Protein AF-A0ABD2X8M3-F1 (afdb_monomer)

Mean predicted aligned error: 15.55 Å

Radius of gyration: 26.27 Å; Cα contacts (8 Å, |Δi|>4): 228; chains: 1; bounding box: 66×107×34 Å

Nearest PDB structures (foldseek):
  3mq4-assembly1_A-2  TM=6.219E-01  e=7.305E-03  Homo sapiens
  8jd1-assembly1_3  TM=6.094E-01  e=6.846E-03  Homo sapiens
  8jcy-assembly1_3  TM=7.614E-01  e=7.070E-02  Homo sapiens
  6gqx-assembly6_F  TM=2.665E-01  e=3.579E-03  Homo sapiens
  7f6h-assembly1_B  TM=3.528E-01  e=1.113E-01  Homo sapiens

pLDDT: mean 70.77, std 18.09, range [36.78, 94.25]

Secondary structure (DSSP, 8-state):
-HHHHHHHHHHHHHHHHHHHHHHHHHHHHHHTTGGGG--SEEEEEEEE----GGGGGGTT--TT--S--EEEEEEEEETTEEEEEEEEE-TT-HHHHHHHHHHHHHHH-GGG-STTTEEEEE---SHHHHHHHHHHHHHTT--EEE-TTS-TT-TTEEEPPP-------------

Foldseek 3Di:
DVVVVVVVVVVVVVVVVVVVVVVVVVVVVVVVVLLVPQAQEQEEEEEEAPLDPVLVVVPPDDPPPPDDQWPDKDWDDDPNGIYIYTYHHCNPPQVSLLVSLVVVCVVSPVSRQDPPSYQFYEDYADAVNLVSSCVPCLVSLHQYEYDPPYDPPGPRYHYDDPPPPPDDPPPDDDD

Solvent-accessible surface area (backbone atoms only — not comparable to full-atom values): 10231 Å² total; per-residue (Å²): 116,70,70,60,56,56,56,52,52,54,53,52,53,54,52,53,54,50,53,51,51,52,51,54,51,53,54,52,57,61,65,61,54,65,63,76,72,61,63,66,44,34,35,36,41,36,36,35,59,74,76,51,78,74,55,72,78,51,87,79,67,70,98,75,71,92,64,75,80,53,75,44,75,50,75,49,76,56,96,91,29,42,30,35,41,37,33,28,59,22,58,83,35,56,69,45,34,43,47,50,52,51,54,47,44,63,70,62,35,76,85,28,62,44,78,82,33,24,72,29,37,32,47,28,69,50,50,69,42,31,53,52,42,43,61,55,35,54,76,72,68,32,46,32,34,28,41,76,71,43,77,90,82,53,94,52,61,42,67,51,78,78,79,75,84,72,72,74,78,80,81,77,81,79,128

Organism: NCBI:txid54128

Sequence (175 aa):
MIQFLENNTRNIITMQHFSWLLLSLSLCFYTCQAEKNCHDVIGISVIKNFNDESCQLHKGVSPNSLSNFSLARYSFMINNKKSSIILYDSCGDNDRTLKAVFDTLEWVNINCLSIPHFLGFIGPDEPEEIETALKVTSALKLPHISSLSAPKSSTYSHFLPQEKKNLIPQVSYTN

Structure (mmCIF, N/CA/C/O backbone):
data_AF-A0ABD2X8M3-F1
#
_entry.id   AF-A0ABD2X8M3-F1
#
loop_
_atom_site.group_PDB
_atom_site.id
_atom_site.type_symbol
_atom_site.label_atom_id
_atom_site.label_alt_id
_atom_site.label_comp_id
_atom_site.label_asym_id
_atom_site.label_enti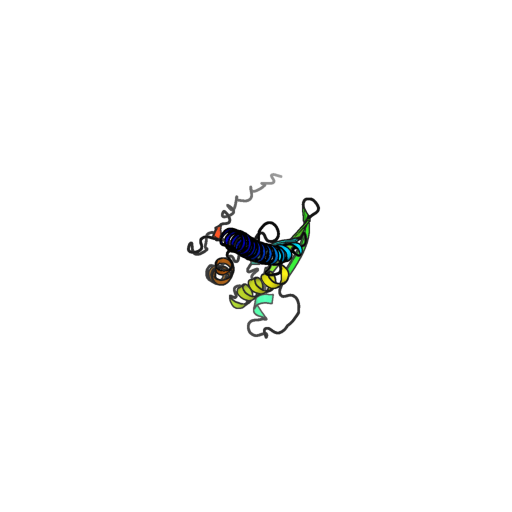ty_id
_atom_site.label_seq_id
_atom_site.pdbx_PDB_ins_code
_atom_site.Cartn_x
_atom_site.Cartn_y
_atom_site.Cartn_z
_atom_site.occupancy
_atom_site.B_iso_or_equiv
_atom_site.auth_seq_id
_atom_site.auth_comp_id
_atom_site.auth_asym_id
_atom_site.auth_atom_id
_atom_site.pdbx_PDB_model_num
ATOM 1 N N . MET A 1 1 ? 41.690 -58.110 -7.910 1.00 49.91 1 MET A N 1
ATOM 2 C CA . MET A 1 1 ? 40.235 -58.075 -8.192 1.00 49.91 1 MET A CA 1
ATOM 3 C C . MET A 1 1 ? 39.463 -57.201 -7.198 1.00 49.91 1 MET A C 1
ATOM 5 O O . MET A 1 1 ? 38.664 -56.393 -7.642 1.00 49.91 1 MET A O 1
ATOM 9 N N . ILE A 1 2 ? 39.745 -57.270 -5.888 1.00 50.34 2 ILE A N 1
ATOM 10 C CA . ILE A 1 2 ? 39.063 -56.458 -4.853 1.00 50.34 2 ILE A CA 1
ATOM 11 C C . ILE A 1 2 ? 39.353 -54.944 -4.988 1.00 50.34 2 ILE A C 1
ATOM 13 O O . ILE A 1 2 ? 38.425 -54.144 -4.943 1.00 50.34 2 ILE A O 1
ATOM 17 N N . GLN A 1 3 ? 40.593 -54.542 -5.301 1.00 48.44 3 GLN A N 1
ATOM 18 C CA . GLN A 1 3 ? 40.949 -53.119 -5.482 1.00 48.44 3 GLN A CA 1
ATOM 19 C C . GLN A 1 3 ? 40.270 -52.427 -6.685 1.00 48.44 3 GLN A C 1
ATOM 21 O O . GLN A 1 3 ? 40.112 -51.210 -6.686 1.00 48.44 3 GLN A O 1
ATOM 26 N N . PHE A 1 4 ? 39.831 -53.179 -7.704 1.00 41.50 4 PHE A N 1
ATOM 27 C CA . PHE A 1 4 ? 39.140 -52.611 -8.873 1.00 41.50 4 PHE A CA 1
ATOM 28 C C . PHE A 1 4 ? 37.672 -52.270 -8.562 1.00 41.50 4 PHE A C 1
ATOM 30 O O . PHE A 1 4 ? 37.143 -51.281 -9.063 1.00 41.50 4 PHE A O 1
ATOM 37 N N . LEU A 1 5 ? 37.029 -53.047 -7.682 1.00 44.94 5 LEU A N 1
ATOM 38 C CA . LEU A 1 5 ? 35.653 -52.807 -7.236 1.00 44.94 5 LEU A CA 1
ATOM 39 C C . LEU A 1 5 ? 35.565 -51.625 -6.256 1.00 44.94 5 LEU A C 1
ATOM 41 O O . LEU A 1 5 ? 34.618 -50.842 -6.328 1.00 44.94 5 LEU A O 1
ATOM 45 N N . GLU A 1 6 ? 36.576 -51.443 -5.401 1.00 48.59 6 GLU A N 1
ATOM 46 C CA . GLU A 1 6 ? 36.656 -50.317 -4.456 1.00 48.59 6 GLU A CA 1
ATOM 47 C C . GLU A 1 6 ? 36.866 -48.965 -5.158 1.00 48.59 6 GLU A C 1
ATOM 49 O O . GLU A 1 6 ? 36.280 -47.953 -4.773 1.00 48.59 6 GLU A O 1
ATOM 54 N N . ASN A 1 7 ? 37.665 -48.941 -6.230 1.00 45.44 7 ASN A N 1
ATOM 55 C CA . ASN A 1 7 ? 37.910 -47.715 -6.990 1.00 45.44 7 ASN A CA 1
ATOM 56 C C . ASN A 1 7 ? 36.682 -47.297 -7.825 1.00 45.44 7 ASN A C 1
ATOM 58 O O . ASN A 1 7 ? 36.392 -46.112 -7.976 1.00 45.44 7 ASN A O 1
ATOM 62 N N . ASN A 1 8 ? 35.920 -48.272 -8.333 1.00 48.88 8 ASN A N 1
ATOM 63 C CA . ASN A 1 8 ? 34.730 -48.007 -9.142 1.00 48.88 8 ASN A CA 1
ATOM 64 C C . ASN A 1 8 ? 33.549 -47.507 -8.287 1.00 48.88 8 ASN A C 1
ATOM 66 O O . ASN A 1 8 ? 32.832 -46.590 -8.674 1.00 48.88 8 ASN A O 1
ATOM 70 N N . THR A 1 9 ? 33.391 -48.042 -7.073 1.00 52.22 9 THR A N 1
ATOM 71 C CA . THR A 1 9 ? 32.349 -47.610 -6.122 1.00 52.22 9 THR A CA 1
ATOM 72 C C . THR A 1 9 ? 32.595 -46.205 -5.569 1.00 52.22 9 THR A C 1
ATOM 74 O O . THR A 1 9 ? 31.645 -45.431 -5.465 1.00 52.22 9 THR A O 1
ATOM 77 N N . ARG A 1 10 ? 33.852 -45.812 -5.306 1.00 52.34 10 ARG A N 1
ATOM 78 C CA . ARG A 1 10 ? 34.177 -44.421 -4.928 1.00 52.34 10 ARG A CA 1
ATOM 79 C C . ARG A 1 10 ? 33.846 -43.416 -6.034 1.00 52.34 10 ARG A C 1
ATOM 81 O O . ARG A 1 10 ? 33.301 -42.362 -5.723 1.00 52.34 10 ARG A O 1
ATOM 88 N N . ASN A 1 11 ? 34.105 -43.752 -7.299 1.00 51.69 11 ASN A N 1
ATOM 89 C CA . ASN A 1 11 ? 33.781 -42.883 -8.438 1.00 51.69 11 ASN A CA 1
ATOM 90 C C . ASN A 1 11 ? 32.268 -42.741 -8.680 1.00 51.69 11 ASN A C 1
ATOM 92 O O . ASN A 1 11 ? 31.800 -41.669 -9.049 1.00 51.69 11 ASN A O 1
ATOM 96 N N . ILE A 1 12 ? 31.482 -43.791 -8.430 1.00 55.00 12 ILE A N 1
ATOM 97 C CA . ILE A 1 12 ? 30.017 -43.729 -8.562 1.00 55.00 12 ILE A CA 1
ATOM 98 C C . ILE A 1 12 ? 29.411 -42.839 -7.464 1.00 55.00 12 ILE A C 1
ATOM 100 O O . ILE A 1 12 ? 28.539 -42.016 -7.745 1.00 55.00 12 ILE A O 1
ATOM 104 N N . ILE A 1 13 ? 29.917 -42.936 -6.229 1.00 56.22 13 ILE A N 1
ATOM 105 C CA . ILE A 1 13 ? 29.459 -42.106 -5.104 1.00 56.22 13 ILE A CA 1
ATOM 106 C C . ILE A 1 13 ? 29.817 -40.629 -5.334 1.00 56.22 13 ILE A C 1
ATOM 108 O O . ILE A 1 13 ? 28.973 -39.754 -5.134 1.00 56.22 13 ILE A O 1
ATOM 112 N N . THR A 1 14 ? 31.028 -40.320 -5.813 1.00 53.56 14 THR A N 1
ATOM 113 C CA . THR A 1 14 ? 31.422 -38.931 -6.107 1.00 53.56 14 THR A CA 1
ATOM 114 C C . THR A 1 14 ? 30.631 -38.332 -7.270 1.00 53.56 14 THR A C 1
ATOM 116 O O . THR A 1 14 ? 30.233 -37.171 -7.178 1.00 53.56 14 THR A O 1
ATOM 119 N N . MET A 1 15 ? 30.316 -39.108 -8.316 1.00 54.78 15 MET A N 1
ATOM 120 C CA . MET A 1 15 ? 29.466 -38.648 -9.423 1.00 54.78 15 MET A CA 1
ATOM 121 C C . MET A 1 15 ? 28.010 -38.403 -8.999 1.00 54.78 15 MET A C 1
ATOM 123 O O . MET A 1 15 ? 27.401 -37.424 -9.436 1.00 54.78 15 MET A O 1
ATOM 127 N N . GLN A 1 16 ? 27.455 -39.228 -8.106 1.00 57.16 16 GLN A N 1
ATOM 128 C CA . GLN A 1 16 ? 26.092 -39.049 -7.595 1.00 57.16 16 GLN A CA 1
ATOM 129 C C . GLN A 1 16 ? 25.969 -37.818 -6.681 1.00 57.16 16 GLN A C 1
ATOM 131 O O . GLN A 1 16 ? 25.000 -37.062 -6.791 1.00 57.16 16 GLN A O 1
ATOM 136 N N . HIS A 1 17 ? 26.980 -37.549 -5.848 1.00 57.28 17 HIS A N 1
ATOM 137 C CA . HIS A 1 17 ? 27.047 -36.316 -5.056 1.00 57.28 17 HIS A CA 1
ATOM 138 C C . HIS A 1 17 ? 27.214 -35.062 -5.929 1.00 57.28 17 HIS A C 1
ATOM 140 O O . HIS A 1 17 ? 26.581 -34.043 -5.652 1.00 57.28 17 HIS A O 1
ATOM 146 N N . PHE A 1 18 ? 27.999 -35.137 -7.011 1.00 61.12 18 PHE A N 1
ATOM 147 C CA . PHE A 1 18 ? 28.155 -34.035 -7.969 1.00 61.12 18 PHE A CA 1
ATOM 148 C C . PHE A 1 18 ? 26.847 -33.719 -8.706 1.00 61.12 18 PHE A C 1
ATOM 150 O O . PHE A 1 18 ? 26.505 -32.551 -8.886 1.00 61.12 18 PHE A O 1
ATOM 157 N N . SER A 1 19 ? 26.080 -34.748 -9.082 1.00 67.25 19 SER A N 1
ATOM 158 C CA . SER A 1 19 ? 24.781 -34.584 -9.744 1.00 67.25 19 SER A CA 1
ATOM 159 C C . SER A 1 19 ? 23.747 -33.905 -8.842 1.00 67.25 19 SER A C 1
ATOM 161 O O . SER A 1 19 ? 22.986 -33.064 -9.318 1.00 67.25 19 SER A O 1
ATOM 163 N N . TRP A 1 20 ? 23.725 -34.227 -7.543 1.00 66.38 20 TRP A N 1
ATOM 164 C CA . TRP A 1 20 ? 22.831 -33.563 -6.586 1.00 66.38 20 TRP A CA 1
ATOM 165 C C . TRP A 1 20 ? 23.241 -32.104 -6.362 1.00 66.38 20 TRP A C 1
ATOM 167 O O . TRP A 1 20 ? 22.394 -31.211 -6.373 1.00 66.38 20 TRP A O 1
ATOM 177 N N . LEU A 1 21 ? 24.544 -31.839 -6.223 1.00 67.75 21 LEU A N 1
ATOM 178 C CA . LEU A 1 21 ? 25.078 -30.481 -6.095 1.00 67.75 21 LEU A CA 1
ATOM 179 C C . LEU A 1 21 ? 24.710 -29.613 -7.303 1.00 67.75 21 LEU A C 1
ATOM 181 O O . LEU A 1 21 ? 24.218 -28.501 -7.119 1.00 67.75 21 LEU A O 1
ATOM 185 N N . LEU A 1 22 ? 24.849 -30.138 -8.522 1.00 67.31 22 LEU A N 1
ATOM 186 C CA . LEU A 1 22 ? 24.468 -29.442 -9.755 1.00 67.31 22 LEU A CA 1
ATOM 187 C C . LEU A 1 22 ? 22.956 -29.181 -9.845 1.00 67.31 22 LEU A C 1
ATOM 189 O O . LEU A 1 22 ? 22.554 -28.080 -10.221 1.00 67.31 22 LEU A O 1
ATOM 193 N N . LEU A 1 23 ? 22.120 -30.142 -9.435 1.00 68.50 23 LEU A N 1
ATOM 194 C CA . LEU A 1 23 ? 20.668 -29.952 -9.335 1.00 68.50 23 LEU A CA 1
ATOM 195 C C . LEU A 1 23 ? 20.320 -28.839 -8.340 1.00 68.50 23 LEU A C 1
ATOM 197 O O . LEU A 1 23 ? 19.578 -27.923 -8.692 1.00 68.50 23 LEU A O 1
ATOM 201 N N . SER A 1 24 ? 20.914 -28.851 -7.144 1.00 63.91 24 SER A N 1
ATOM 202 C CA . SER A 1 24 ? 20.678 -27.814 -6.131 1.00 63.91 24 SER A CA 1
ATOM 203 C C . SER A 1 24 ? 21.145 -26.424 -6.582 1.00 63.91 24 SER A C 1
ATOM 205 O O . SER A 1 24 ? 20.429 -25.445 -6.383 1.00 63.91 24 SER A O 1
ATOM 207 N N . LEU A 1 25 ? 22.289 -26.337 -7.275 1.00 63.94 25 LEU A N 1
ATOM 208 C CA . LEU A 1 25 ? 22.776 -25.086 -7.855 1.00 63.94 25 LEU A CA 1
ATOM 209 C C . LEU A 1 25 ? 21.806 -24.565 -8.918 1.00 63.94 25 LEU A C 1
ATOM 211 O O . LEU A 1 25 ? 21.472 -23.385 -8.905 1.00 63.94 25 LEU A O 1
ATOM 215 N N . SER A 1 26 ? 21.330 -25.439 -9.813 1.00 61.78 26 SER A N 1
ATOM 216 C CA . SER A 1 26 ? 20.401 -25.047 -10.877 1.00 61.78 26 SER A CA 1
ATOM 217 C C . SER A 1 26 ? 19.092 -24.490 -10.313 1.00 61.78 26 SER A C 1
ATOM 219 O O . SER A 1 26 ? 18.655 -23.428 -10.747 1.00 61.78 26 SER A O 1
ATOM 221 N N . LEU A 1 27 ? 18.531 -25.123 -9.276 1.00 60.28 27 LEU A N 1
ATOM 222 C CA . LEU A 1 27 ? 17.335 -24.648 -8.576 1.00 60.28 27 LEU A CA 1
ATOM 223 C C . LEU A 1 27 ? 17.551 -23.266 -7.937 1.00 60.28 27 LEU A C 1
ATOM 225 O O . LEU A 1 27 ? 16.692 -22.399 -8.087 1.00 60.28 27 LEU A O 1
ATOM 229 N N . CYS A 1 28 ? 18.714 -23.015 -7.325 1.00 59.19 28 CYS A N 1
ATOM 230 C CA . CYS A 1 28 ? 19.051 -21.698 -6.771 1.00 59.19 28 CYS A CA 1
ATOM 231 C C . CYS A 1 28 ? 19.152 -20.593 -7.841 1.00 59.19 28 CYS A C 1
ATOM 233 O O . CYS A 1 28 ? 18.763 -19.451 -7.588 1.00 59.19 28 CYS A O 1
ATOM 235 N N . PHE A 1 29 ? 19.642 -20.902 -9.049 1.00 56.50 29 PHE A N 1
ATOM 236 C CA . PHE A 1 29 ? 19.725 -19.909 -10.129 1.00 56.50 29 PHE A CA 1
ATOM 237 C C . PHE A 1 29 ? 18.350 -19.488 -10.661 1.00 56.50 29 PHE A C 1
ATOM 239 O O . PHE A 1 29 ? 18.176 -18.320 -11.011 1.00 56.50 29 PHE A O 1
ATOM 246 N N . TYR A 1 30 ? 17.366 -20.393 -10.678 1.00 57.62 30 TYR A N 1
ATOM 247 C CA . TYR A 1 30 ? 16.002 -20.056 -11.096 1.00 57.62 30 TYR A CA 1
ATOM 248 C C . TYR A 1 30 ? 15.247 -19.248 -10.033 1.00 57.62 30 TYR A C 1
ATOM 250 O O . TYR A 1 30 ? 14.518 -18.321 -10.384 1.00 57.62 30 TYR A O 1
ATOM 258 N N . THR A 1 31 ? 15.464 -19.513 -8.739 1.00 54.22 31 THR A N 1
ATOM 259 C CA . THR A 1 31 ? 14.800 -18.751 -7.665 1.00 54.22 31 THR A CA 1
ATOM 260 C C . THR A 1 31 ? 15.357 -17.336 -7.494 1.00 54.22 31 THR A C 1
ATOM 262 O O . THR A 1 31 ? 14.609 -16.434 -7.133 1.00 54.22 31 THR A O 1
ATOM 265 N N . CYS A 1 32 ? 16.636 -17.095 -7.804 1.00 54.22 32 CYS A N 1
ATOM 266 C CA . CYS A 1 32 ? 17.243 -15.756 -7.727 1.00 54.22 32 CYS A CA 1
ATOM 267 C C . CYS A 1 32 ? 16.990 -14.868 -8.960 1.00 54.22 32 CYS A C 1
ATOM 269 O O . CYS A 1 32 ? 17.382 -13.701 -8.965 1.00 54.22 32 CYS A O 1
ATOM 271 N N . GLN A 1 33 ? 16.380 -15.387 -10.031 1.00 50.12 33 GLN A N 1
ATOM 272 C CA . GLN A 1 33 ? 16.121 -14.591 -11.236 1.00 50.12 33 GLN A CA 1
ATOM 273 C C . GLN A 1 33 ? 14.815 -13.782 -11.149 1.00 50.12 33 GLN A C 1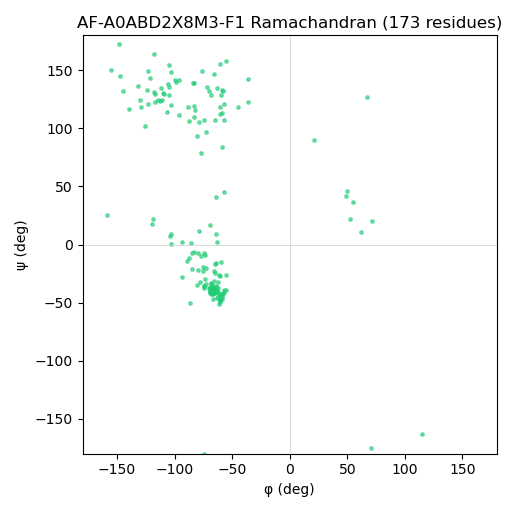
ATOM 275 O O . GLN A 1 33 ? 14.701 -12.761 -11.822 1.00 50.12 33 GLN A O 1
ATOM 280 N N . ALA A 1 34 ? 13.879 -14.171 -10.274 1.00 51.25 34 ALA A N 1
ATOM 281 C CA . ALA A 1 34 ? 12.615 -13.458 -10.068 1.00 51.25 34 ALA A CA 1
ATOM 282 C C . ALA A 1 34 ? 12.800 -12.045 -9.476 1.00 51.25 34 ALA A C 1
ATOM 284 O O . ALA A 1 34 ? 12.054 -11.132 -9.819 1.00 51.25 34 ALA A O 1
ATOM 285 N N . GLU A 1 35 ? 13.836 -11.838 -8.658 1.00 52.31 35 GLU A N 1
ATOM 286 C CA . GLU A 1 35 ? 14.126 -10.552 -8.005 1.00 52.31 35 GLU A CA 1
ATOM 287 C C . GLU A 1 35 ? 14.680 -9.493 -8.981 1.00 52.31 35 GLU A C 1
ATOM 289 O O . GLU A 1 35 ? 14.569 -8.292 -8.749 1.00 52.31 35 GLU A O 1
ATOM 294 N N . LYS A 1 36 ? 15.227 -9.909 -10.133 1.00 55.09 36 LYS A N 1
ATOM 295 C CA . LYS A 1 36 ? 15.913 -9.003 -11.074 1.00 55.09 36 LYS A CA 1
ATOM 296 C C . LYS A 1 36 ? 14.986 -8.100 -11.897 1.00 55.09 36 LYS A C 1
ATOM 298 O O . LYS A 1 36 ? 15.488 -7.214 -12.582 1.00 55.09 36 LYS A O 1
ATOM 303 N N . ASN A 1 37 ? 13.667 -8.297 -11.826 1.00 61.91 37 ASN A N 1
ATOM 304 C CA . ASN A 1 37 ? 12.690 -7.531 -12.610 1.00 61.91 37 ASN A CA 1
ATOM 305 C C . ASN A 1 37 ? 11.950 -6.450 -11.803 1.00 61.91 37 ASN A C 1
ATOM 307 O O . ASN A 1 37 ? 11.124 -5.730 -12.366 1.00 61.91 37 ASN A O 1
ATOM 311 N N . CYS A 1 38 ? 12.251 -6.300 -10.510 1.00 70.31 38 CYS A N 1
ATOM 312 C CA . CYS A 1 38 ? 11.737 -5.201 -9.698 1.00 70.31 38 CYS A CA 1
ATOM 313 C C . CYS A 1 38 ? 12.519 -3.921 -10.017 1.00 70.31 38 CYS A C 1
ATOM 315 O O . CYS A 1 38 ? 13.457 -3.547 -9.317 1.00 70.31 38 CYS A O 1
ATOM 317 N N . HIS A 1 39 ? 12.178 -3.279 -11.138 1.00 62.81 39 HIS A N 1
ATOM 318 C CA . HIS A 1 39 ? 12.774 -2.003 -11.544 1.00 62.81 39 HIS A CA 1
ATOM 319 C C . HIS A 1 39 ? 12.625 -0.923 -10.455 1.00 62.81 39 HIS A C 1
ATOM 321 O O . HIS A 1 39 ? 11.745 -1.018 -9.603 1.00 62.81 39 HIS A O 1
ATOM 327 N N . ASP A 1 40 ? 13.496 0.095 -10.520 1.00 63.19 40 ASP A N 1
ATOM 328 C CA . ASP A 1 40 ? 13.780 1.193 -9.571 1.00 63.19 40 ASP A CA 1
ATOM 329 C C . ASP A 1 40 ? 12.596 2.097 -9.170 1.00 63.19 40 ASP A C 1
ATOM 331 O O . ASP A 1 40 ? 12.725 3.321 -9.174 1.00 63.19 40 ASP A O 1
ATOM 335 N N . VAL A 1 41 ? 11.433 1.534 -8.857 1.00 66.94 41 VAL A N 1
ATOM 336 C CA . VAL A 1 41 ? 10.271 2.258 -8.353 1.00 66.94 41 VAL A CA 1
ATOM 337 C C . VAL A 1 41 ? 10.122 1.956 -6.871 1.00 66.94 41 VAL A C 1
ATOM 339 O O . VAL A 1 41 ? 9.847 0.822 -6.501 1.00 66.94 41 VAL A O 1
ATOM 342 N N . ILE A 1 42 ? 10.303 2.973 -6.032 1.00 85.88 42 ILE A N 1
ATOM 343 C CA . ILE A 1 42 ? 9.961 2.932 -4.609 1.00 85.88 42 ILE A CA 1
ATOM 344 C C . ILE A 1 42 ? 8.495 3.356 -4.477 1.00 85.88 42 ILE A C 1
ATOM 346 O O . ILE A 1 42 ? 8.161 4.527 -4.675 1.00 85.88 42 ILE A O 1
ATOM 350 N N . GLY A 1 43 ? 7.613 2.403 -4.198 1.00 90.00 43 GLY A N 1
ATOM 351 C CA . GLY A 1 43 ? 6.171 2.609 -4.117 1.00 90.00 43 GLY A CA 1
ATOM 352 C C . GLY A 1 43 ? 5.658 2.834 -2.694 1.00 90.00 43 GLY A C 1
ATOM 353 O O . GLY A 1 43 ? 6.090 2.160 -1.759 1.00 90.00 43 GLY A O 1
ATOM 354 N N . ILE A 1 44 ? 4.691 3.739 -2.544 1.00 92.75 44 ILE A N 1
ATOM 355 C CA . ILE A 1 44 ? 3.863 3.899 -1.339 1.00 92.75 44 ILE A CA 1
ATOM 356 C C . ILE A 1 44 ? 2.399 3.975 -1.769 1.00 92.75 44 ILE A C 1
ATOM 358 O O . ILE A 1 44 ? 2.076 4.686 -2.723 1.00 92.75 44 ILE A O 1
ATOM 362 N N . SER A 1 45 ? 1.515 3.279 -1.058 1.00 94.25 45 SER A N 1
ATOM 363 C CA . SER A 1 45 ? 0.067 3.377 -1.259 1.00 94.25 45 SER A CA 1
ATOM 364 C C . SER A 1 45 ? -0.588 4.098 -0.094 1.00 94.25 45 SER A C 1
ATOM 366 O O . SER A 1 45 ? -0.378 3.726 1.054 1.00 94.25 45 SER A O 1
ATOM 368 N N . VAL A 1 46 ? -1.415 5.096 -0.384 1.00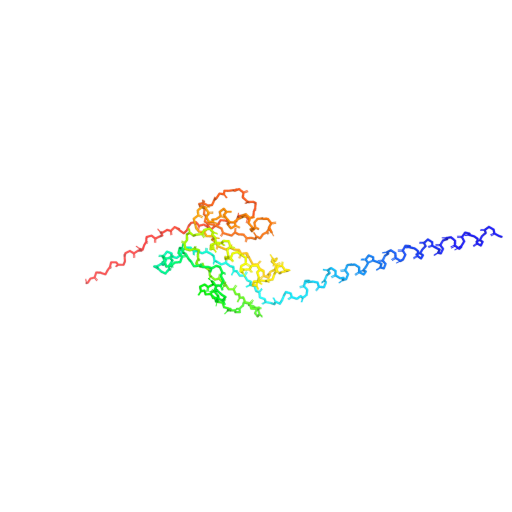 94.12 46 VAL A N 1
ATOM 369 C CA . VAL A 1 46 ? -2.180 5.849 0.611 1.00 94.12 46 VAL A CA 1
ATOM 370 C C . VAL A 1 46 ? -3.663 5.622 0.353 1.00 94.12 46 VAL A C 1
ATOM 372 O O . VAL A 1 46 ? -4.152 5.883 -0.746 1.00 94.12 46 VAL A O 1
ATOM 375 N N . ILE A 1 47 ? -4.371 5.129 1.361 1.00 93.19 47 ILE A N 1
ATOM 376 C CA . ILE A 1 47 ? -5.814 4.896 1.334 1.00 93.19 47 ILE A CA 1
ATOM 377 C C . ILE A 1 47 ? -6.424 5.851 2.348 1.00 93.19 47 ILE A C 1
ATOM 379 O O . ILE A 1 47 ? -6.017 5.858 3.509 1.00 93.19 47 ILE A O 1
ATOM 383 N N . LYS A 1 48 ? -7.370 6.683 1.920 1.00 89.94 48 LYS A N 1
ATOM 384 C CA . LYS A 1 48 ? -8.012 7.649 2.808 1.00 89.94 48 LYS A CA 1
ATOM 385 C C . LYS A 1 48 ? -9.457 7.876 2.402 1.00 89.94 48 LYS A C 1
ATOM 387 O O . LYS A 1 48 ? -9.754 7.903 1.217 1.00 89.94 48 LYS A O 1
ATOM 392 N N . ASN A 1 49 ? -10.323 8.098 3.383 1.00 87.56 49 ASN A N 1
ATOM 393 C CA . ASN A 1 49 ? -11.665 8.604 3.145 1.00 87.56 49 ASN A CA 1
ATOM 394 C C . ASN A 1 49 ? -11.604 10.134 3.018 1.00 87.56 49 ASN A C 1
ATOM 396 O O . ASN A 1 49 ? -11.339 10.827 4.005 1.00 87.56 49 ASN A O 1
ATOM 400 N N . PHE A 1 50 ? -11.816 10.671 1.815 1.00 82.31 50 PHE A N 1
ATOM 401 C CA . PHE A 1 50 ? -11.857 12.126 1.605 1.00 82.31 50 PHE A CA 1
ATOM 402 C C . PHE A 1 50 ? -13.233 12.738 1.880 1.00 82.31 50 PHE A C 1
ATOM 404 O O . PHE A 1 50 ? -13.345 13.963 1.925 1.00 82.31 50 PHE A O 1
ATOM 411 N N . ASN A 1 51 ? -14.250 11.902 2.123 1.00 71.44 51 ASN A N 1
ATOM 412 C CA . ASN A 1 51 ? -15.635 12.300 2.358 1.00 71.44 51 ASN A CA 1
ATOM 413 C C . ASN A 1 51 ? -16.147 13.297 1.299 1.00 71.44 51 ASN A C 1
ATOM 415 O O . ASN A 1 51 ? -16.798 14.291 1.624 1.00 71.44 51 ASN A O 1
ATOM 419 N N . ASP A 1 52 ? -15.796 13.044 0.037 1.00 66.75 52 ASP A N 1
ATOM 420 C CA . ASP A 1 52 ? -16.197 13.862 -1.105 1.00 66.75 52 ASP A CA 1
ATOM 421 C C . ASP A 1 52 ? -17.665 13.587 -1.485 1.00 66.75 52 ASP A C 1
ATOM 423 O O . ASP A 1 52 ? -18.181 12.478 -1.326 1.00 66.75 52 ASP A O 1
ATOM 427 N N . GLU A 1 53 ? -18.364 14.587 -2.023 1.00 60.47 53 GLU A N 1
ATOM 428 C CA . GLU A 1 53 ? -19.754 14.4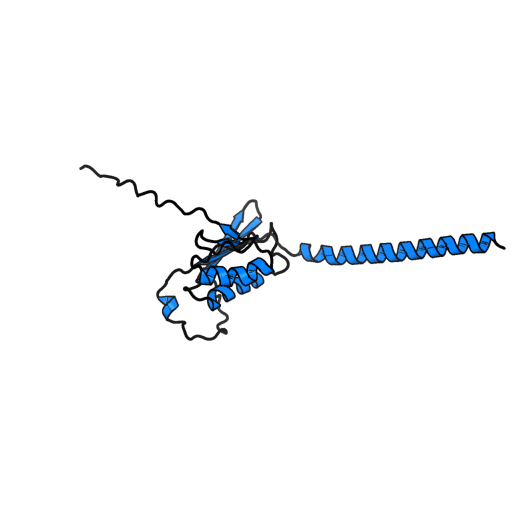57 -2.485 1.00 60.47 53 GLU A CA 1
ATOM 429 C C . GLU A 1 53 ? -19.878 13.411 -3.608 1.00 60.47 53 GLU A C 1
ATOM 431 O O . GLU A 1 53 ? -20.903 12.734 -3.739 1.00 60.47 53 GLU A O 1
ATOM 436 N N . SER A 1 54 ? -18.795 13.202 -4.365 1.00 65.19 54 SER A N 1
ATOM 437 C CA . SER A 1 54 ? -18.683 12.166 -5.397 1.00 65.19 54 SER A CA 1
ATOM 438 C C . SER A 1 54 ? -18.824 10.736 -4.849 1.00 65.19 54 SER A C 1
ATOM 440 O O . SER A 1 54 ? -19.311 9.847 -5.556 1.00 65.19 54 SER A O 1
ATOM 442 N N . CYS A 1 55 ? -18.503 10.506 -3.570 1.00 68.38 55 CYS A N 1
ATOM 443 C CA . CYS A 1 55 ? -18.671 9.213 -2.906 1.00 68.38 55 CYS A CA 1
ATOM 444 C C . CYS A 1 55 ? -20.147 8.790 -2.795 1.00 68.38 55 CYS A C 1
ATOM 446 O O . CYS A 1 55 ? -20.452 7.596 -2.744 1.00 68.38 55 CYS A O 1
ATOM 448 N N . GLN A 1 56 ? -21.089 9.742 -2.804 1.00 60.22 56 GLN A N 1
ATOM 449 C CA . GLN A 1 56 ? -22.522 9.461 -2.653 1.00 60.22 56 GLN A CA 1
ATOM 450 C C . GLN A 1 56 ? -23.156 8.872 -3.925 1.00 60.22 56 GLN A C 1
ATOM 452 O O . GLN A 1 56 ? -24.163 8.167 -3.843 1.00 60.22 56 GLN A O 1
ATOM 457 N N . LEU A 1 57 ? -22.548 9.095 -5.095 1.00 52.84 57 LEU A N 1
ATOM 458 C CA . LEU A 1 57 ? -23.074 8.669 -6.400 1.00 52.84 57 LEU A CA 1
ATOM 459 C C . LEU A 1 57 ? -22.820 7.189 -6.729 1.00 52.84 57 LEU A C 1
ATOM 461 O O . LEU A 1 57 ? -23.345 6.676 -7.716 1.00 52.84 57 LEU A O 1
ATOM 465 N N . HIS A 1 58 ? -22.044 6.477 -5.908 1.00 52.53 58 HIS A N 1
ATOM 466 C CA . HIS A 1 58 ? -21.542 5.146 -6.251 1.00 52.53 58 HIS A CA 1
ATOM 467 C C . HIS A 1 58 ? -21.966 4.014 -5.312 1.00 52.53 58 HIS A C 1
ATOM 469 O O . HIS A 1 58 ? -21.419 2.918 -5.419 1.00 52.53 58 HIS A O 1
ATOM 475 N N . LYS A 1 59 ? -23.007 4.197 -4.489 1.00 48.34 59 LYS A N 1
ATOM 476 C CA . LYS A 1 59 ? -23.630 3.095 -3.721 1.00 48.34 59 LYS A CA 1
ATOM 477 C C . LYS A 1 59 ? -24.293 2.002 -4.589 1.00 48.34 59 LYS A C 1
ATOM 479 O O . LYS A 1 59 ? -24.977 1.134 -4.060 1.00 48.34 59 LYS A O 1
ATOM 484 N N . GLY A 1 60 ? -24.111 2.022 -5.913 1.00 44.72 60 GLY A N 1
ATOM 485 C CA . GLY A 1 60 ? -24.738 1.065 -6.827 1.00 44.72 60 GLY A CA 1
ATOM 486 C C . GLY A 1 60 ? -24.075 0.895 -8.195 1.00 44.72 60 GLY A C 1
ATOM 487 O O . GLY A 1 60 ? -24.774 0.518 -9.131 1.00 44.72 60 GLY A O 1
ATOM 488 N N . VAL A 1 61 ? -22.772 1.168 -8.362 1.00 45.53 61 VAL A N 1
ATOM 489 C CA . VAL A 1 61 ? -22.117 1.008 -9.678 1.00 45.53 61 VAL A CA 1
ATOM 490 C C . VAL A 1 61 ? -21.092 -0.125 -9.679 1.00 45.53 61 VAL A C 1
ATOM 492 O O . VAL A 1 61 ? -20.153 -0.156 -8.892 1.00 45.53 61 VAL A O 1
ATOM 495 N N . SER A 1 62 ? -21.345 -1.039 -10.618 1.00 44.19 62 SER A N 1
ATOM 496 C CA . SER A 1 62 ? -20.647 -2.271 -10.989 1.00 44.19 62 SER A CA 1
ATOM 497 C C . SER A 1 62 ? -19.109 -2.237 -10.891 1.00 44.19 62 SER A C 1
ATOM 499 O O . SER A 1 62 ? -18.496 -1.261 -11.329 1.00 44.19 62 SER A O 1
ATOM 501 N N . PRO A 1 63 ? -18.459 -3.340 -10.453 1.00 49.03 63 PRO A N 1
ATOM 502 C CA . PRO A 1 63 ? -16.998 -3.469 -10.362 1.00 49.03 63 PRO A CA 1
ATOM 503 C C . PRO A 1 63 ? -16.241 -3.374 -11.706 1.00 49.03 63 PRO A C 1
ATOM 505 O O . PRO A 1 63 ? -15.014 -3.456 -11.713 1.00 49.03 63 PRO A O 1
ATOM 508 N N . ASN A 1 64 ? -16.935 -3.143 -12.828 1.00 40.69 64 ASN A N 1
ATOM 509 C CA . ASN A 1 64 ? -16.403 -3.284 -14.186 1.00 40.69 64 ASN A CA 1
ATOM 510 C C . ASN A 1 64 ? -16.045 -1.968 -14.911 1.00 40.69 64 ASN A C 1
ATOM 512 O O . ASN A 1 64 ? -15.741 -2.011 -16.104 1.00 40.69 64 ASN A O 1
ATOM 516 N N . SER A 1 65 ? -16.050 -0.797 -14.262 1.00 42.78 65 SER A N 1
ATOM 517 C CA . SER A 1 65 ? -15.509 0.416 -14.901 1.00 42.78 65 SER A CA 1
ATOM 518 C C . SER A 1 65 ? -13.978 0.445 -14.786 1.00 42.78 65 SER A C 1
ATOM 520 O O . SER A 1 65 ? -13.416 0.896 -13.789 1.00 42.78 65 SER A O 1
ATOM 522 N N . LEU A 1 66 ? -13.324 -0.067 -15.829 1.00 47.44 66 LEU A N 1
ATOM 523 C CA . LEU A 1 66 ? -11.878 -0.131 -16.094 1.00 47.44 66 LEU A CA 1
ATOM 524 C C . LEU A 1 66 ? -11.184 1.244 -16.258 1.00 47.44 66 LEU A C 1
ATOM 526 O O . LEU A 1 66 ? -10.321 1.425 -17.114 1.00 47.44 66 LEU A O 1
ATOM 530 N N . SER A 1 67 ? -11.530 2.238 -15.445 1.00 46.03 67 SER A N 1
ATOM 531 C CA . SER A 1 67 ? -10.848 3.534 -15.427 1.00 46.03 67 SER A CA 1
ATOM 532 C C . SER A 1 67 ? -10.381 3.847 -14.012 1.00 46.03 67 SER A C 1
ATOM 534 O O . SER A 1 67 ? -11.194 4.215 -13.171 1.00 46.03 67 SER A O 1
ATOM 536 N N . ASN A 1 68 ? -9.080 3.638 -13.782 1.00 55.31 68 ASN A N 1
ATOM 537 C CA . ASN A 1 68 ? -8.250 4.103 -12.665 1.00 55.31 68 ASN A CA 1
ATOM 538 C C . ASN A 1 68 ? -9.028 4.489 -11.397 1.00 55.31 68 ASN A C 1
ATOM 540 O O . ASN A 1 68 ? -9.381 5.649 -11.205 1.00 55.31 68 ASN A O 1
ATOM 544 N N . PHE A 1 69 ? -9.242 3.513 -10.512 1.00 69.69 69 PHE A N 1
ATOM 545 C CA . PHE A 1 69 ? -9.833 3.730 -9.187 1.00 69.69 69 PHE A CA 1
ATOM 546 C C . PHE A 1 69 ? -8.951 4.619 -8.280 1.00 69.69 69 PHE A C 1
ATOM 548 O O . PHE A 1 69 ? -9.422 5.173 -7.289 1.00 69.69 69 PHE A O 1
ATOM 555 N N . SER A 1 70 ? -7.677 4.810 -8.634 1.00 69.50 70 SER A N 1
ATOM 556 C CA . SER A 1 70 ? -6.782 5.756 -7.968 1.00 69.50 70 SER A CA 1
ATOM 557 C C . SER A 1 70 ? -7.191 7.210 -8.209 1.00 69.50 70 SER A C 1
ATOM 559 O O . SER A 1 70 ? -7.265 7.644 -9.360 1.00 69.50 70 SER A O 1
ATOM 561 N N . LEU A 1 71 ? -7.322 7.985 -7.131 1.00 72.75 71 LEU A N 1
ATOM 562 C CA . LEU A 1 71 ? -7.532 9.434 -7.189 1.00 72.75 71 LEU A CA 1
ATOM 563 C C . LEU A 1 71 ? -6.358 10.151 -7.856 1.00 72.75 71 LEU A C 1
ATOM 565 O O . LEU A 1 71 ? -6.541 11.046 -8.677 1.00 72.75 71 LEU A O 1
ATOM 569 N N . ALA A 1 72 ? -5.136 9.780 -7.474 1.00 83.44 72 ALA A N 1
ATOM 570 C CA . ALA A 1 72 ? -3.930 10.421 -7.968 1.00 83.44 72 ALA A CA 1
ATOM 571 C C . ALA A 1 72 ? -2.728 9.482 -7.881 1.00 83.44 72 ALA A C 1
ATOM 573 O O . ALA A 1 72 ? -2.618 8.652 -6.978 1.00 83.44 72 ALA A O 1
ATOM 574 N N . ARG A 1 73 ? -1.783 9.661 -8.805 1.00 87.62 73 ARG A N 1
ATOM 575 C CA . ARG A 1 73 ? -0.465 9.028 -8.75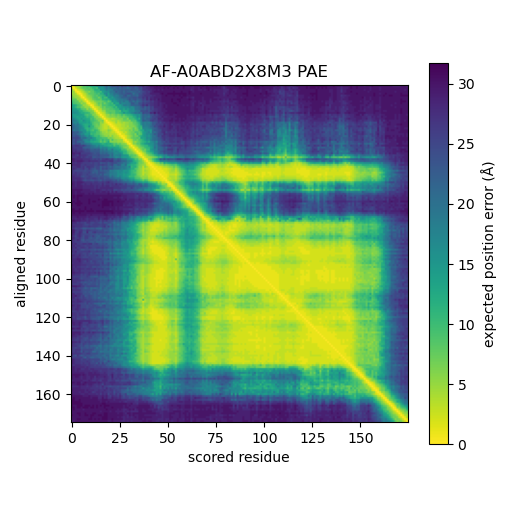4 1.00 87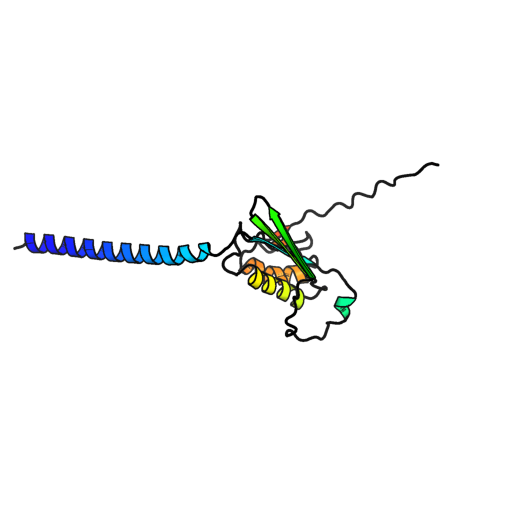.62 73 ARG A CA 1
ATOM 576 C C . ARG A 1 73 ? 0.600 10.100 -8.937 1.00 87.62 73 ARG A C 1
ATOM 578 O O . ARG A 1 73 ? 0.668 10.740 -9.982 1.00 87.62 73 ARG A O 1
ATOM 585 N N . TYR A 1 74 ? 1.446 10.263 -7.929 1.00 88.25 74 TYR A N 1
ATOM 586 C CA . TYR A 1 74 ? 2.571 11.189 -7.944 1.00 88.25 74 TYR A CA 1
ATOM 587 C C . TYR A 1 74 ? 3.852 10.404 -8.166 1.00 88.25 74 TYR A C 1
ATOM 589 O O . TYR A 1 74 ? 4.185 9.545 -7.357 1.00 88.25 74 TYR A O 1
ATOM 597 N N . SER A 1 75 ? 4.584 10.701 -9.237 1.00 88.88 75 SER A N 1
ATOM 598 C CA . SER A 1 75 ? 5.904 10.122 -9.489 1.00 88.88 75 SER A CA 1
ATOM 599 C C . SER A 1 75 ? 6.982 11.190 -9.357 1.00 88.88 75 SER A C 1
ATOM 601 O O . SER A 1 75 ? 6.844 12.285 -9.892 1.00 88.88 75 SER A O 1
ATOM 603 N N . PHE A 1 76 ? 8.065 10.864 -8.661 1.00 89.44 76 PHE A N 1
ATOM 604 C CA . PHE A 1 76 ? 9.189 11.768 -8.415 1.00 89.44 76 PHE A CA 1
ATOM 605 C C . PHE A 1 76 ? 10.495 10.977 -8.324 1.00 89.44 76 PHE A C 1
ATOM 607 O O . PHE A 1 76 ? 10.469 9.752 -8.347 1.00 89.44 76 PHE A O 1
ATOM 614 N N . MET A 1 77 ? 11.639 11.657 -8.261 1.00 89.19 77 MET A N 1
ATOM 615 C CA . MET A 1 77 ? 12.949 11.006 -8.171 1.00 89.19 77 MET A CA 1
ATOM 616 C C . MET A 1 77 ? 13.551 11.225 -6.782 1.00 89.19 77 MET A C 1
ATOM 618 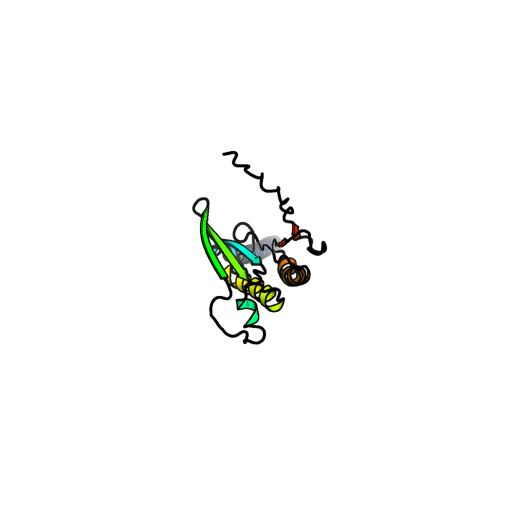O O . MET A 1 77 ? 13.624 12.360 -6.318 1.00 89.19 77 MET A O 1
ATOM 622 N N . ILE A 1 78 ? 14.022 10.157 -6.136 1.00 83.31 78 ILE A N 1
ATOM 623 C CA . ILE A 1 78 ? 14.828 10.216 -4.908 1.00 83.31 78 ILE A CA 1
ATOM 624 C C . ILE A 1 78 ? 16.136 9.480 -5.189 1.00 83.31 78 ILE A C 1
ATOM 626 O O . ILE A 1 78 ? 16.109 8.298 -5.519 1.00 83.31 78 ILE A 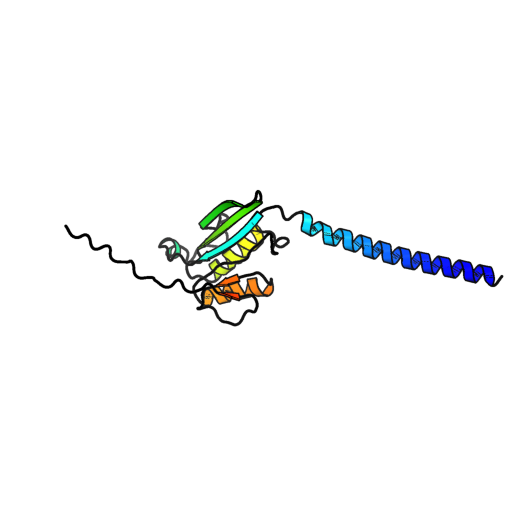O 1
ATOM 630 N N . ASN A 1 79 ? 17.286 10.146 -5.053 1.00 84.50 79 ASN A N 1
ATOM 631 C CA . ASN A 1 79 ? 18.609 9.532 -5.258 1.00 84.50 79 ASN A CA 1
ATOM 632 C C . ASN A 1 79 ? 18.722 8.745 -6.583 1.00 84.50 79 ASN A C 1
ATOM 634 O O . ASN A 1 79 ? 19.187 7.607 -6.600 1.00 84.50 79 ASN A O 1
ATOM 638 N N . ASN A 1 80 ? 18.253 9.335 -7.687 1.00 83.25 80 ASN A N 1
ATOM 639 C CA . ASN A 1 80 ? 18.196 8.733 -9.029 1.00 83.25 80 ASN A CA 1
ATOM 640 C C . ASN A 1 80 ? 17.314 7.475 -9.160 1.00 83.25 80 ASN A C 1
ATOM 642 O O . ASN A 1 80 ? 17.319 6.844 -10.214 1.00 83.25 80 ASN A O 1
ATOM 646 N N . LYS A 1 81 ? 16.510 7.144 -8.146 1.00 81.62 81 LYS A N 1
ATOM 647 C CA . LYS A 1 81 ? 15.456 6.128 -8.226 1.00 81.62 81 LYS A CA 1
ATOM 648 C C . LYS A 1 81 ? 14.108 6.792 -8.422 1.00 81.62 81 LYS A C 1
ATOM 650 O O . LYS A 1 81 ? 13.843 7.848 -7.843 1.00 81.62 81 LYS A O 1
ATOM 655 N N . LYS A 1 82 ? 13.255 6.178 -9.237 1.00 86.25 82 LYS A N 1
ATOM 656 C CA . LYS A 1 82 ? 11.874 6.620 -9.380 1.00 86.25 82 LYS A CA 1
ATOM 657 C C . LYS A 1 82 ? 11.143 6.239 -8.096 1.00 86.25 82 LYS A C 1
ATOM 659 O O . LYS A 1 82 ? 11.288 5.149 -7.570 1.00 86.25 82 LYS A O 1
ATOM 664 N N . SER A 1 83 ? 10.347 7.143 -7.577 1.00 88.50 83 SER A N 1
ATOM 665 C CA . SER A 1 83 ? 9.467 6.911 -6.443 1.00 88.50 83 SER A CA 1
ATOM 666 C C . SER A 1 83 ? 8.062 7.247 -6.880 1.00 88.50 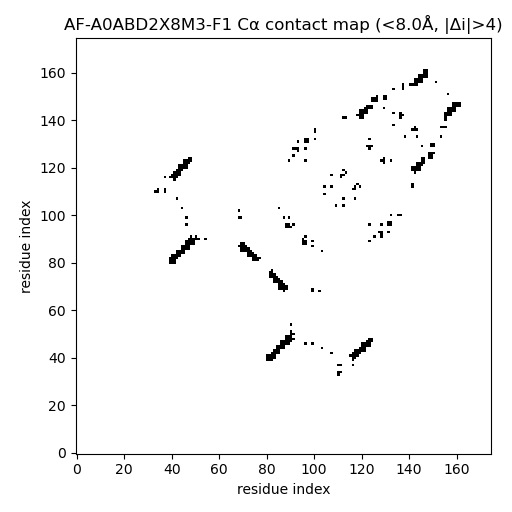83 SER A C 1
ATOM 668 O O . SER A 1 83 ? 7.851 8.063 -7.784 1.00 88.50 83 SER A O 1
ATOM 670 N N . SER A 1 84 ? 7.077 6.570 -6.315 1.00 90.88 84 SER A N 1
ATOM 671 C CA . SER A 1 84 ? 5.688 6.816 -6.656 1.00 90.88 84 SER A CA 1
ATOM 672 C C . SER A 1 84 ? 4.789 6.648 -5.448 1.00 90.88 84 SER A C 1
ATOM 674 O O . SER A 1 84 ? 4.887 5.667 -4.718 1.00 90.88 84 SER A O 1
ATOM 676 N N . ILE A 1 85 ? 3.912 7.624 -5.258 1.00 91.69 85 ILE A N 1
ATOM 677 C CA . ILE A 1 85 ? 2.847 7.587 -4.265 1.00 91.69 85 ILE A CA 1
ATOM 678 C C . ILE A 1 85 ? 1.543 7.469 -5.035 1.00 91.69 85 ILE A C 1
ATOM 680 O O . ILE A 1 85 ? 1.266 8.291 -5.911 1.00 91.69 85 ILE A O 1
ATOM 684 N N . ILE A 1 86 ? 0.756 6.451 -4.720 1.00 92.19 86 ILE A N 1
ATOM 685 C CA . ILE A 1 86 ? -0.607 6.315 -5.220 1.00 92.19 86 ILE A CA 1
ATOM 686 C C . ILE A 1 86 ? -1.592 6.631 -4.102 1.00 92.19 86 ILE A C 1
ATOM 688 O O . ILE A 1 86 ? -1.384 6.238 -2.956 1.00 92.19 86 ILE A O 1
ATOM 692 N N . LEU A 1 87 ? -2.639 7.372 -4.444 1.00 92.44 87 LEU A N 1
ATOM 693 C CA . LEU A 1 87 ? -3.686 7.795 -3.533 1.00 92.44 87 LEU A CA 1
ATOM 694 C C . LEU A 1 87 ? -5.022 7.207 -3.982 1.00 92.44 87 LEU A C 1
ATOM 696 O O . LEU A 1 87 ? -5.395 7.345 -5.149 1.00 92.44 87 LEU A O 1
ATOM 700 N N . TYR A 1 88 ? -5.747 6.602 -3.048 1.00 91.88 88 TYR A N 1
ATOM 701 C CA . TYR A 1 88 ? -7.089 6.065 -3.256 1.00 91.88 88 TYR A CA 1
ATOM 702 C C . TYR A 1 88 ? -8.082 6.719 -2.304 1.00 91.88 88 TYR A C 1
ATOM 704 O O . TYR A 1 88 ? -7.749 6.960 -1.140 1.00 91.88 88 TYR A O 1
ATOM 712 N N . ASP A 1 89 ? -9.297 6.952 -2.801 1.00 89.69 89 ASP A N 1
ATOM 713 C CA . ASP A 1 89 ? -10.436 7.298 -1.955 1.00 89.69 89 ASP A CA 1
ATOM 714 C C . ASP A 1 89 ? -11.133 6.023 -1.499 1.00 89.69 89 ASP A C 1
ATOM 716 O O . ASP A 1 89 ? -11.647 5.264 -2.329 1.00 89.69 89 ASP A O 1
ATOM 720 N N . SER A 1 90 ? -11.176 5.782 -0.194 1.00 88.56 90 SER A N 1
ATOM 721 C CA . SER A 1 90 ? -11.974 4.680 0.338 1.00 88.56 90 SER A CA 1
ATOM 722 C C . SER A 1 90 ? -13.457 5.032 0.431 1.00 88.56 90 SER A C 1
ATOM 724 O O . SER A 1 90 ? -14.287 4.129 0.422 1.00 88.56 90 SER A O 1
ATOM 726 N N . CYS A 1 91 ? -13.818 6.322 0.468 1.00 86.56 91 CYS A N 1
ATOM 727 C CA . CYS A 1 91 ? -15.193 6.791 0.669 1.00 86.56 91 CYS A CA 1
ATOM 728 C C . CYS A 1 91 ? -15.907 6.205 1.907 1.00 86.56 91 CYS A C 1
ATOM 730 O O . CYS A 1 91 ? -17.140 6.182 1.945 1.00 86.56 91 CYS A O 1
ATOM 732 N N . GLY A 1 92 ? -15.168 5.711 2.906 1.00 85.81 92 GLY A N 1
ATOM 733 C CA . GLY A 1 92 ? -15.756 5.044 4.071 1.00 85.81 92 GLY A CA 1
ATOM 734 C C . GLY A 1 92 ? -16.331 3.658 3.757 1.00 85.81 92 GLY A C 1
ATOM 735 O O . GLY A 1 92 ? -17.214 3.194 4.475 1.00 85.81 92 GLY A O 1
ATOM 736 N N . ASP A 1 93 ? -15.907 3.033 2.656 1.00 86.94 93 ASP A N 1
ATOM 737 C CA . ASP A 1 93 ? -16.443 1.773 2.156 1.00 86.94 93 ASP A CA 1
ATOM 738 C C . ASP A 1 93 ? -15.373 0.667 2.152 1.00 86.94 93 ASP A C 1
ATOM 740 O O . ASP A 1 93 ? -14.257 0.814 1.634 1.00 86.94 93 ASP A O 1
ATOM 744 N N . ASN A 1 94 ? -15.726 -0.478 2.738 1.00 89.31 94 ASN A N 1
ATOM 745 C CA . ASN A 1 94 ? -14.813 -1.609 2.896 1.00 89.31 94 ASN A CA 1
ATOM 746 C C . ASN A 1 94 ? -14.453 -2.258 1.550 1.00 89.31 94 ASN A C 1
ATOM 748 O O . ASN A 1 94 ? -13.303 -2.665 1.363 1.00 89.31 94 ASN A O 1
ATOM 752 N N . ASP A 1 95 ? -15.381 -2.310 0.590 1.00 89.75 95 ASP A N 1
ATOM 753 C CA . ASP A 1 95 ? -15.124 -2.900 -0.729 1.00 89.75 95 ASP A CA 1
ATOM 754 C C . ASP A 1 95 ? -14.154 -2.027 -1.531 1.00 89.75 95 ASP A C 1
ATOM 756 O O . ASP A 1 95 ? -13.224 -2.530 -2.166 1.00 89.75 95 ASP A O 1
ATOM 760 N N . ARG A 1 96 ? -14.307 -0.703 -1.448 1.00 88.56 96 ARG A N 1
ATOM 761 C CA . ARG A 1 96 ? -13.364 0.277 -2.008 1.00 88.56 96 ARG A CA 1
ATOM 762 C C . ARG A 1 96 ? -11.996 0.217 -1.346 1.00 88.56 96 ARG A C 1
ATOM 764 O O . ARG A 1 96 ? -10.984 0.263 -2.043 1.00 88.56 96 ARG A O 1
ATOM 771 N N . THR A 1 97 ? -11.953 0.059 -0.027 1.00 91.56 97 THR A N 1
ATOM 772 C CA . THR A 1 97 ? -10.702 -0.152 0.709 1.00 91.56 97 THR A CA 1
ATOM 773 C C . THR A 1 97 ? -9.983 -1.406 0.216 1.00 91.56 97 THR A C 1
ATOM 775 O O . THR A 1 97 ? -8.792 -1.372 -0.092 1.00 91.56 97 THR A O 1
ATOM 778 N N . LEU A 1 98 ? -10.709 -2.513 0.069 1.00 93.25 98 LEU A N 1
ATOM 779 C CA . LEU A 1 98 ? -10.152 -3.768 -0.421 1.00 93.25 98 LEU A CA 1
ATOM 780 C C . LEU A 1 98 ? -9.696 -3.659 -1.883 1.00 93.25 98 LEU A C 1
ATOM 782 O O . LEU A 1 98 ? -8.621 -4.147 -2.237 1.00 93.25 98 LEU A O 1
ATOM 786 N N . LYS A 1 99 ? -10.474 -2.963 -2.719 1.00 91.69 99 LYS A N 1
ATOM 787 C CA . LYS A 1 99 ? -10.101 -2.658 -4.101 1.00 91.69 99 LYS A CA 1
ATOM 788 C C . LYS A 1 99 ? -8.806 -1.851 -4.168 1.00 91.69 99 LYS A C 1
ATOM 790 O O . LYS A 1 99 ? -7.941 -2.210 -4.954 1.00 91.69 99 LYS A O 1
ATOM 795 N N . ALA A 1 100 ? -8.631 -0.837 -3.315 1.00 92.81 100 ALA A N 1
ATOM 796 C CA . ALA A 1 100 ? -7.389 -0.061 -3.235 1.00 92.81 100 ALA A CA 1
ATOM 797 C C . ALA A 1 100 ? -6.178 -0.948 -2.920 1.00 92.81 100 ALA A C 1
ATOM 799 O O . ALA A 1 100 ? -5.110 -0.792 -3.515 1.00 92.81 100 ALA A O 1
ATOM 800 N N . VAL A 1 101 ? -6.343 -1.897 -1.991 1.00 93.69 101 VAL A N 1
ATOM 801 C CA . VAL A 1 101 ? -5.284 -2.850 -1.651 1.00 93.69 101 VAL A CA 1
ATOM 802 C C . VAL A 1 101 ? -4.923 -3.695 -2.869 1.00 93.69 101 VAL A C 1
ATOM 804 O O . VAL A 1 101 ? -3.749 -3.751 -3.226 1.00 93.69 101 VAL A O 1
ATOM 807 N N . PHE A 1 102 ? -5.901 -4.306 -3.539 1.00 92.81 102 PHE A N 1
ATOM 808 C CA . PHE A 1 102 ? -5.634 -5.165 -4.695 1.00 92.81 102 PHE A CA 1
ATOM 809 C C . PHE A 1 102 ? -5.076 -4.409 -5.908 1.00 92.81 102 PHE A C 1
ATOM 811 O O . PHE A 1 102 ? -4.102 -4.885 -6.492 1.00 92.81 102 PHE A O 1
ATOM 818 N N . ASP A 1 103 ? -5.595 -3.219 -6.226 1.00 91.50 103 ASP A N 1
ATOM 819 C CA . ASP A 1 103 ? -5.042 -2.348 -7.277 1.00 91.50 103 ASP A CA 1
ATOM 820 C C . ASP A 1 103 ? -3.566 -2.020 -6.993 1.00 91.50 103 ASP A C 1
ATOM 822 O O . ASP A 1 103 ? -2.731 -2.004 -7.899 1.00 91.50 103 ASP A O 1
ATOM 826 N N . THR A 1 104 ? -3.201 -1.795 -5.725 1.00 91.19 104 THR A N 1
ATOM 827 C CA . THR A 1 104 ? -1.800 -1.576 -5.341 1.00 91.19 104 THR A CA 1
ATOM 828 C C . THR A 1 104 ? -0.939 -2.817 -5.540 1.00 91.19 104 THR A C 1
ATOM 830 O O . THR A 1 104 ? 0.186 -2.691 -6.022 1.00 91.19 104 THR A O 1
ATOM 833 N N . LEU A 1 105 ? -1.435 -4.007 -5.191 1.00 90.00 105 LEU A N 1
ATOM 834 C CA . LEU A 1 105 ? -0.690 -5.255 -5.401 1.00 90.00 105 LEU A CA 1
ATOM 835 C C . LEU A 1 105 ? -0.452 -5.528 -6.892 1.00 90.00 105 LEU A C 1
ATOM 837 O O . LEU A 1 105 ? 0.623 -5.999 -7.267 1.00 90.00 105 LEU A O 1
ATOM 841 N N . GLU A 1 106 ? -1.428 -5.198 -7.739 1.00 88.12 106 GLU A N 1
ATOM 842 C CA . GLU A 1 106 ? -1.281 -5.252 -9.193 1.00 88.12 106 GLU A CA 1
ATOM 843 C C . GLU A 1 106 ? -0.262 -4.216 -9.685 1.00 88.12 106 GLU A C 1
ATOM 845 O O . GLU A 1 106 ? 0.654 -4.552 -10.436 1.00 88.12 106 GLU A O 1
ATOM 850 N N . TRP A 1 107 ? -0.366 -2.971 -9.210 1.00 85.94 107 TRP A N 1
ATOM 851 C CA . TRP A 1 107 ? 0.525 -1.880 -9.600 1.00 85.94 107 TRP A CA 1
ATOM 852 C C . TRP A 1 107 ? 1.995 -2.146 -9.254 1.00 85.94 107 TRP A C 1
ATOM 854 O O . TRP A 1 107 ? 2.873 -1.930 -10.092 1.00 85.94 107 TRP A O 1
ATOM 864 N N . VAL A 1 108 ? 2.273 -2.582 -8.025 1.00 83.25 108 VAL A N 1
ATOM 865 C CA . VAL A 1 108 ? 3.641 -2.803 -7.530 1.00 83.25 108 VAL A CA 1
ATOM 866 C C . VAL A 1 108 ? 4.252 -4.080 -8.106 1.00 83.25 108 VAL A C 1
ATOM 868 O O . VAL A 1 108 ? 5.474 -4.187 -8.143 1.00 83.25 108 VAL A O 1
ATOM 871 N N . ASN A 1 109 ? 3.429 -5.001 -8.620 1.00 83.06 109 ASN A N 1
ATOM 872 C CA . ASN A 1 109 ? 3.758 -6.404 -8.863 1.00 83.06 109 ASN A CA 1
ATOM 873 C C . ASN A 1 109 ? 3.994 -7.159 -7.547 1.00 83.06 109 ASN A C 1
ATOM 875 O O . ASN A 1 109 ? 4.832 -6.791 -6.725 1.00 83.06 109 ASN A O 1
ATOM 879 N N . ILE A 1 110 ? 3.289 -8.278 -7.378 1.00 80.06 110 ILE A N 1
ATOM 880 C CA . ILE A 1 110 ? 3.373 -9.132 -6.187 1.00 80.06 110 ILE A CA 1
ATOM 881 C C . ILE A 1 110 ? 4.796 -9.615 -5.869 1.00 80.06 110 ILE A C 1
ATOM 883 O O . ILE A 1 110 ? 5.116 -9.868 -4.710 1.00 80.06 110 ILE A O 1
ATOM 887 N N . ASN A 1 111 ? 5.666 -9.701 -6.877 1.00 80.56 111 ASN A N 1
ATOM 888 C CA . ASN A 1 111 ? 7.059 -10.107 -6.701 1.00 80.56 111 ASN A CA 1
ATOM 889 C C . ASN A 1 111 ? 7.949 -8.988 -6.122 1.00 80.56 111 ASN A C 1
ATOM 891 O O . ASN A 1 111 ? 9.083 -9.264 -5.746 1.00 80.56 111 ASN A O 1
ATOM 895 N N . CYS A 1 112 ? 7.449 -7.750 -6.029 1.00 85.25 112 CYS A N 1
ATOM 896 C CA . CYS A 1 112 ? 8.203 -6.558 -5.620 1.00 85.25 112 CYS A CA 1
ATOM 897 C C . CYS A 1 112 ? 7.653 -5.905 -4.342 1.00 85.25 112 CYS A C 1
ATOM 899 O O . CYS A 1 112 ? 7.888 -4.728 -4.075 1.00 85.25 112 CYS A O 1
ATOM 901 N N . LEU A 1 113 ? 6.926 -6.674 -3.530 1.00 85.81 113 LEU A N 1
ATOM 902 C CA . LEU A 1 113 ? 6.276 -6.216 -2.299 1.00 85.81 113 LEU A CA 1
ATOM 903 C C . LEU A 1 113 ? 7.222 -6.075 -1.089 1.00 85.81 113 LEU A C 1
ATOM 905 O O . LEU A 1 113 ? 6.769 -5.909 0.043 1.00 85.81 113 LEU A O 1
ATOM 909 N N . SER A 1 114 ? 8.533 -6.146 -1.310 1.00 83.56 114 SER A N 1
ATOM 910 C CA . SER A 1 114 ? 9.559 -6.012 -0.280 1.00 83.56 114 SER A CA 1
ATOM 911 C C . SER A 1 114 ? 10.254 -4.652 -0.339 1.00 83.56 114 SER A C 1
ATOM 913 O O . SER A 1 114 ? 10.364 -4.003 -1.382 1.00 83.56 114 SER A O 1
ATOM 915 N N . ILE A 1 115 ? 10.789 -4.228 0.804 1.00 82.00 115 ILE A N 1
ATOM 916 C CA . ILE A 1 115 ? 11.743 -3.118 0.870 1.00 82.00 115 ILE A CA 1
ATOM 917 C C . ILE A 1 115 ? 12.999 -3.533 0.079 1.00 82.00 115 ILE A C 1
ATOM 919 O O . ILE A 1 115 ? 13.474 -4.653 0.276 1.00 82.00 115 ILE A O 1
ATOM 923 N N . PRO A 1 116 ? 13.570 -2.665 -0.782 1.00 82.44 116 PRO A N 1
ATOM 924 C CA . PRO A 1 116 ? 13.319 -1.222 -0.912 1.00 82.44 116 PRO A CA 1
ATOM 925 C C . PRO A 1 116 ? 12.272 -0.809 -1.962 1.00 82.44 116 PRO A C 1
ATOM 927 O O . PRO A 1 116 ? 12.082 0.388 -2.164 1.00 82.44 116 PRO A O 1
ATOM 930 N N . HIS A 1 117 ? 11.626 -1.751 -2.648 1.00 86.62 117 HIS A N 1
ATOM 931 C CA . HIS A 1 117 ? 10.746 -1.479 -3.792 1.00 86.62 117 HIS A CA 1
ATOM 932 C C . HIS A 1 117 ? 9.348 -1.024 -3.372 1.00 86.62 117 HIS A C 1
ATOM 934 O O . HIS A 1 117 ? 8.762 -0.146 -3.997 1.00 86.62 117 HIS A O 1
ATOM 940 N N . PHE A 1 118 ? 8.826 -1.554 -2.272 1.00 90.19 118 PHE A N 1
ATOM 941 C CA . PHE A 1 118 ? 7.545 -1.133 -1.723 1.00 90.19 118 PHE A CA 1
ATOM 942 C C . PHE A 1 118 ? 7.679 -0.836 -0.237 1.00 90.19 118 PHE A C 1
ATOM 944 O O . PHE A 1 118 ? 8.141 -1.672 0.539 1.00 90.19 118 PHE A O 1
ATOM 951 N N . LEU A 1 119 ? 7.296 0.378 0.157 1.00 90.44 119 LEU A N 1
ATOM 952 C CA . LEU A 1 119 ? 7.388 0.822 1.548 1.00 90.44 119 LEU A CA 1
ATOM 953 C C . LEU A 1 119 ? 6.129 0.496 2.349 1.00 90.44 119 LEU A C 1
ATOM 955 O O . LEU A 1 119 ? 6.178 0.565 3.574 1.00 90.44 119 LEU A O 1
ATOM 959 N N . GLY A 1 120 ? 5.032 0.133 1.680 1.00 91.56 120 GLY A N 1
ATOM 960 C CA . GLY A 1 120 ? 3.802 -0.288 2.334 1.00 91.56 120 GLY A CA 1
ATOM 961 C C . GLY A 1 120 ? 2.606 0.631 2.107 1.00 91.56 120 GLY A C 1
ATOM 962 O O . GLY A 1 120 ? 2.566 1.456 1.187 1.00 91.56 120 GLY A O 1
ATOM 963 N N . PHE A 1 121 ? 1.617 0.439 2.973 1.00 93.12 121 PHE A N 1
ATOM 964 C CA . PHE A 1 121 ? 0.344 1.150 2.977 1.00 93.12 121 PHE A CA 1
ATOM 965 C C . PHE A 1 121 ? 0.302 2.222 4.069 1.00 93.12 121 PHE A C 1
ATOM 967 O O . PHE A 1 121 ? 0.899 2.047 5.130 1.00 93.12 121 PHE A O 1
ATOM 974 N N . ILE A 1 122 ? -0.421 3.312 3.818 1.00 92.38 122 ILE A N 1
ATOM 975 C CA . ILE A 1 122 ? -0.765 4.349 4.794 1.00 92.38 122 ILE A CA 1
ATOM 976 C C . ILE A 1 122 ? -2.287 4.507 4.825 1.00 92.38 122 ILE A C 1
ATOM 978 O O . ILE A 1 122 ? -2.898 4.653 3.765 1.00 92.38 122 ILE A O 1
ATOM 982 N N . GLY A 1 123 ? -2.866 4.543 6.025 1.00 90.12 123 GLY A N 1
ATOM 983 C CA . GLY A 1 123 ? -4.315 4.585 6.229 1.00 90.12 123 GLY A CA 1
ATOM 984 C C . GLY A 1 123 ? -4.991 3.256 5.860 1.00 90.12 123 GLY A C 1
ATOM 985 O O . GLY A 1 123 ? -4.294 2.304 5.515 1.00 90.12 123 GLY A O 1
ATOM 986 N N . PRO A 1 124 ? -6.330 3.156 5.888 1.00 90.62 124 PRO A N 1
ATOM 987 C CA . PRO A 1 124 ? -7.299 4.233 6.125 1.00 90.62 124 PRO A CA 1
ATOM 988 C C . PRO A 1 124 ? -7.373 4.689 7.592 1.00 90.62 124 PRO A C 1
ATOM 990 O O . PRO A 1 124 ? -6.613 4.222 8.441 1.00 90.62 124 PRO A O 1
ATOM 993 N N . ASP A 1 125 ? -8.240 5.665 7.871 1.00 84.69 125 ASP A N 1
ATOM 994 C CA . ASP A 1 125 ? -8.364 6.296 9.193 1.00 84.69 125 ASP A CA 1
ATOM 995 C C . ASP A 1 125 ? -9.453 5.641 10.068 1.00 84.69 125 ASP A C 1
ATOM 997 O O . ASP A 1 125 ? -9.323 5.640 11.297 1.00 84.69 125 ASP A O 1
ATOM 1001 N N . GLU A 1 126 ? -10.493 5.056 9.458 1.00 85.38 126 GLU A N 1
ATOM 1002 C CA . GLU A 1 126 ? -11.616 4.446 10.180 1.00 85.38 126 GLU A CA 1
ATOM 1003 C C . GLU A 1 126 ? -11.315 3.005 10.632 1.00 85.38 126 GLU A C 1
ATOM 1005 O O . GLU A 1 126 ? -10.751 2.222 9.861 1.00 85.38 126 GLU A O 1
ATOM 1010 N N . PRO A 1 127 ? -11.717 2.595 11.854 1.00 84.94 127 PRO A N 1
ATOM 1011 C CA . PRO A 1 127 ? -11.363 1.285 12.408 1.00 84.94 127 PRO A CA 1
ATOM 1012 C C . PRO A 1 127 ? -11.786 0.080 11.553 1.00 84.94 127 PRO A C 1
ATOM 1014 O O . PRO A 1 127 ? -11.014 -0.871 11.426 1.00 84.94 127 PRO A O 1
ATOM 1017 N N . GLU A 1 128 ? -12.986 0.114 10.967 1.00 85.75 128 GLU A N 1
ATOM 1018 C CA . GLU A 1 128 ? -13.518 -0.984 10.142 1.00 85.75 128 GLU A CA 1
ATOM 1019 C C . GLU A 1 128 ? -12.756 -1.130 8.818 1.00 85.75 128 GLU A C 1
ATOM 1021 O O . GLU A 1 128 ? -12.402 -2.239 8.404 1.00 85.75 128 GLU A O 1
ATOM 1026 N N . GLU A 1 129 ? -12.432 -0.002 8.186 1.00 89.12 129 GLU A N 1
ATOM 1027 C CA . GLU A 1 129 ? -11.644 0.025 6.957 1.00 89.12 129 GLU A CA 1
ATOM 1028 C C . GLU A 1 129 ? -10.203 -0.432 7.239 1.00 89.12 129 GLU A C 1
ATOM 1030 O O . GLU A 1 129 ? -9.626 -1.212 6.476 1.00 89.12 129 GLU A O 1
ATOM 1035 N N . ILE A 1 130 ? -9.630 -0.013 8.376 1.00 89.06 130 ILE A N 1
ATOM 1036 C CA . ILE A 1 130 ? -8.300 -0.448 8.812 1.00 89.06 130 ILE A CA 1
ATOM 1037 C C . ILE A 1 130 ? -8.271 -1.965 8.997 1.00 89.06 130 ILE A C 1
ATOM 1039 O O . ILE A 1 130 ? -7.358 -2.623 8.499 1.00 89.06 130 ILE A O 1
ATOM 1043 N N . GLU A 1 131 ? -9.259 -2.539 9.688 1.00 87.31 131 GLU A N 1
ATOM 1044 C CA . GLU A 1 131 ? -9.348 -3.991 9.864 1.00 87.31 131 GLU A CA 1
ATOM 1045 C C . GLU A 1 131 ? -9.440 -4.709 8.510 1.00 87.31 131 GLU A C 1
ATOM 1047 O O . GLU A 1 131 ? -8.760 -5.715 8.284 1.00 87.31 131 GLU A O 1
ATOM 1052 N N . THR A 1 132 ? -10.241 -4.169 7.591 1.00 90.50 132 THR A N 1
ATOM 1053 C CA . THR A 1 132 ? -10.415 -4.708 6.239 1.00 90.50 132 THR A CA 1
ATOM 1054 C C . THR A 1 132 ? -9.099 -4.726 5.463 1.00 90.50 132 THR A C 1
ATOM 1056 O O . THR A 1 132 ? -8.712 -5.769 4.934 1.00 90.50 132 THR A O 1
ATOM 1059 N N . ALA A 1 133 ? -8.363 -3.614 5.446 1.00 91.12 133 ALA A N 1
ATOM 1060 C CA . ALA A 1 133 ? -7.061 -3.548 4.793 1.00 91.12 133 ALA A CA 1
ATOM 1061 C C . ALA A 1 133 ? -6.027 -4.462 5.483 1.00 91.12 133 ALA A C 1
ATOM 1063 O O . ALA A 1 133 ? -5.296 -5.197 4.810 1.00 91.12 133 ALA A O 1
ATOM 1064 N N . LEU A 1 134 ? -6.005 -4.496 6.822 1.00 89.75 134 LEU A N 1
ATOM 1065 C CA . LEU A 1 134 ? -5.075 -5.325 7.591 1.00 89.75 134 LEU A CA 1
ATOM 1066 C C . LEU A 1 134 ? -5.257 -6.823 7.345 1.00 89.75 134 LEU A C 1
ATOM 1068 O O . LEU A 1 134 ? -4.257 -7.540 7.363 1.00 89.75 134 LEU A O 1
ATOM 1072 N N . LYS A 1 135 ? -6.470 -7.317 7.065 1.00 87.38 135 LYS A N 1
ATOM 1073 C CA . LYS A 1 135 ? -6.699 -8.738 6.726 1.00 87.38 135 LYS A CA 1
ATOM 1074 C C . LYS A 1 135 ? -5.836 -9.203 5.553 1.00 87.38 135 LYS A C 1
ATOM 1076 O O . LYS A 1 135 ? -5.301 -10.308 5.589 1.00 87.38 135 LYS A O 1
ATOM 1081 N N . VAL A 1 136 ? -5.657 -8.351 4.547 1.00 90.44 136 VAL A N 1
ATOM 1082 C CA . VAL A 1 136 ? -4.831 -8.663 3.374 1.00 90.44 136 VAL A CA 1
ATOM 1083 C C . VAL A 1 136 ? -3.368 -8.315 3.624 1.00 90.44 136 VAL A C 1
ATOM 1085 O O . VAL A 1 136 ? -2.489 -9.155 3.420 1.00 90.44 136 VAL A O 1
ATOM 1088 N N . THR A 1 137 ? -3.078 -7.099 4.099 1.00 89.94 137 THR A N 1
ATOM 1089 C CA . THR A 1 137 ? -1.687 -6.639 4.228 1.00 89.94 137 THR A CA 1
ATOM 1090 C C . THR A 1 137 ? -0.910 -7.449 5.262 1.00 89.94 137 THR A C 1
ATOM 1092 O O . THR A 1 137 ? 0.257 -7.750 5.034 1.00 89.94 137 THR A O 1
ATOM 1095 N N . SER A 1 138 ? -1.540 -7.867 6.367 1.00 86.19 138 SER A N 1
ATOM 1096 C CA . SER A 1 138 ? -0.883 -8.703 7.382 1.00 86.19 138 SER A CA 1
ATOM 1097 C C . SER A 1 138 ? -0.619 -10.129 6.892 1.00 86.19 138 SER A C 1
ATOM 1099 O O . SER A 1 138 ? 0.451 -10.672 7.172 1.00 86.19 138 SER A O 1
ATOM 1101 N N . ALA A 1 139 ? -1.529 -10.715 6.104 1.00 86.31 139 ALA A N 1
ATOM 1102 C CA . ALA A 1 139 ? -1.341 -12.036 5.503 1.00 86.31 139 ALA A CA 1
ATOM 1103 C C . ALA A 1 139 ? -0.137 -12.055 4.547 1.00 86.31 139 ALA A C 1
ATOM 1105 O O . ALA A 1 139 ? 0.639 -13.010 4.530 1.00 86.31 139 ALA A O 1
ATOM 1106 N N . LEU A 1 140 ? 0.052 -10.960 3.807 1.00 86.44 140 LEU A N 1
ATOM 1107 C CA . LEU A 1 140 ? 1.188 -10.749 2.911 1.00 86.44 140 LEU A CA 1
ATOM 1108 C C . LEU A 1 140 ? 2.424 -10.159 3.615 1.00 86.44 140 LEU A C 1
ATOM 1110 O O . LEU A 1 140 ? 3.445 -9.945 2.967 1.00 86.44 140 LEU A O 1
ATOM 1114 N N . LYS A 1 141 ? 2.354 -9.924 4.935 1.00 87.19 141 LYS A N 1
ATOM 1115 C CA . LYS A 1 141 ? 3.425 -9.330 5.758 1.00 87.19 141 LYS A CA 1
ATOM 1116 C C . LYS A 1 141 ? 3.922 -7.978 5.228 1.00 87.19 141 LYS A C 1
ATOM 1118 O O . LYS A 1 141 ? 5.111 -7.673 5.299 1.00 87.19 141 LYS A O 1
ATOM 1123 N N . LEU A 1 142 ? 3.011 -7.174 4.687 1.00 87.44 142 LEU A N 1
ATOM 1124 C CA . LEU A 1 142 ? 3.316 -5.858 4.133 1.00 87.44 142 LEU A CA 1
ATOM 1125 C C . LEU A 1 142 ? 3.336 -4.809 5.244 1.00 87.44 142 LEU A C 1
ATOM 1127 O O . LEU A 1 142 ? 2.446 -4.832 6.102 1.00 87.44 142 LEU A O 1
ATOM 1131 N N . PRO A 1 143 ? 4.292 -3.862 5.222 1.00 88.69 143 PRO A N 1
ATOM 1132 C CA . PRO A 1 143 ? 4.263 -2.738 6.140 1.00 88.69 143 PRO A CA 1
ATOM 1133 C C . PRO A 1 143 ? 2.966 -1.949 5.956 1.00 88.69 143 PRO A C 1
ATOM 1135 O O . PRO A 1 143 ? 2.559 -1.639 4.833 1.00 88.69 143 PRO A O 1
ATOM 1138 N N . HIS A 1 144 ? 2.309 -1.630 7.063 1.00 88.31 144 HIS A N 1
ATOM 1139 C CA . HIS A 1 144 ? 1.065 -0.879 7.044 1.00 88.31 144 HIS A CA 1
ATOM 1140 C C . HIS A 1 144 ? 1.087 0.127 8.190 1.00 88.31 144 HIS A C 1
ATOM 1142 O O . HIS A 1 144 ? 1.167 -0.235 9.364 1.00 88.31 144 HIS A O 1
ATOM 1148 N N . ILE A 1 145 ? 1.053 1.402 7.823 1.00 87.31 145 ILE A N 1
ATOM 1149 C CA . ILE A 1 145 ? 1.008 2.537 8.724 1.00 87.31 145 ILE A CA 1
ATOM 1150 C C . ILE A 1 145 ? -0.450 2.990 8.894 1.00 87.31 145 ILE A C 1
ATOM 1152 O O . ILE A 1 145 ? -1.038 3.525 7.960 1.00 87.31 145 ILE A O 1
ATOM 1156 N N . SER A 1 146 ? -1.041 2.807 10.073 1.00 80.44 146 SER A N 1
ATOM 1157 C CA . SER A 1 146 ? -2.436 3.180 10.359 1.00 80.44 146 SER A CA 1
ATOM 1158 C C . SER A 1 146 ? -2.537 4.240 11.462 1.00 80.44 146 SER A C 1
ATOM 1160 O O . SER A 1 146 ? -1.595 4.470 12.227 1.00 80.44 146 SER A O 1
ATOM 1162 N N . SER A 1 147 ? -3.697 4.890 11.574 1.00 71.81 147 SER A N 1
ATOM 1163 C CA . SER A 1 147 ? -4.002 5.777 12.704 1.00 71.81 147 SER A CA 1
ATOM 1164 C C . SER A 1 147 ? -3.958 5.019 14.045 1.00 71.81 147 SER A C 1
ATOM 1166 O O . SER A 1 147 ? -4.172 3.807 14.101 1.00 71.81 147 SER A O 1
ATOM 1168 N N . LEU A 1 148 ? -3.710 5.732 15.152 1.00 63.56 148 LEU A N 1
ATOM 1169 C CA . LEU A 1 148 ? -3.715 5.194 16.528 1.00 63.56 148 LEU A CA 1
ATOM 1170 C C . LEU A 1 148 ? -5.067 4.595 16.953 1.00 63.56 148 LEU A C 1
ATOM 1172 O O . LEU A 1 148 ? -5.124 3.864 17.941 1.00 63.56 148 LEU A O 1
ATOM 1176 N N . SER A 1 149 ? -6.131 4.887 16.204 1.00 59.19 149 SER A N 1
ATOM 1177 C CA . SER A 1 149 ? -7.463 4.295 16.361 1.00 59.19 149 SER A CA 1
ATOM 1178 C C . SER A 1 149 ? -7.550 2.840 15.874 1.00 59.19 149 SER A C 1
ATOM 1180 O O . SER A 1 149 ? -8.564 2.185 16.103 1.00 59.19 149 SER A O 1
ATOM 1182 N N . ALA A 1 150 ? -6.513 2.327 15.204 1.00 60.28 150 ALA A N 1
ATOM 1183 C CA . ALA A 1 150 ? -6.490 0.973 14.666 1.00 60.28 150 ALA A CA 1
ATOM 1184 C C . ALA A 1 150 ? -6.506 -0.112 15.763 1.00 60.28 150 ALA A C 1
ATOM 1186 O O . ALA A 1 150 ? -5.879 0.052 16.819 1.00 60.28 150 ALA A O 1
ATOM 1187 N N . PRO A 1 151 ? -7.144 -1.272 15.509 1.00 58.91 151 PRO A N 1
ATOM 1188 C CA . PRO A 1 151 ? -7.037 -2.424 16.394 1.00 58.91 151 PRO A CA 1
ATOM 1189 C C . PRO A 1 151 ? -5.571 -2.870 16.515 1.00 58.91 151 PRO A C 1
ATOM 1191 O O . PRO A 1 151 ? -4.882 -3.105 15.525 1.00 58.91 151 PRO A O 1
ATOM 1194 N N . LYS A 1 152 ? -5.083 -3.021 17.753 1.00 58.12 152 LYS A N 1
ATOM 1195 C CA . LYS A 1 152 ? -3.680 -3.358 18.085 1.00 58.12 152 LYS A CA 1
ATOM 1196 C C . LYS A 1 152 ? -3.259 -4.795 17.714 1.00 58.12 152 LYS A C 1
ATOM 1198 O O . LYS A 1 152 ? -2.287 -5.304 18.265 1.00 58.12 152 LYS A O 1
ATOM 1203 N N . SER A 1 153 ? -4.010 -5.489 16.860 1.00 59.19 153 SER A N 1
ATOM 1204 C CA . SER A 1 153 ? -3.932 -6.946 16.694 1.00 59.19 153 SER A CA 1
ATOM 1205 C C . SER A 1 153 ? -2.896 -7.438 15.676 1.00 59.19 153 SER A C 1
ATOM 1207 O O . SER A 1 153 ? -2.608 -8.632 15.665 1.00 59.19 153 SER A O 1
ATOM 1209 N N . SER A 1 154 ? -2.304 -6.570 14.846 1.00 56.94 154 SER A N 1
ATOM 1210 C CA . SER A 1 154 ? -1.339 -6.976 13.812 1.00 56.94 154 SER A CA 1
ATOM 1211 C C . SER A 1 154 ? 0.108 -6.632 14.190 1.00 56.94 154 SER A C 1
ATOM 1213 O O . SER A 1 154 ? 0.437 -5.490 14.504 1.00 56.94 154 SER A O 1
ATOM 1215 N N . THR A 1 155 ? 1.003 -7.624 14.098 1.00 56.00 155 THR A N 1
ATOM 1216 C CA . THR A 1 155 ? 2.455 -7.479 14.336 1.00 56.00 155 THR A CA 1
ATOM 1217 C C . THR A 1 155 ? 3.148 -6.559 13.321 1.00 56.00 155 THR A C 1
ATOM 1219 O O . THR A 1 155 ? 4.252 -6.091 13.582 1.00 56.00 155 THR A O 1
ATOM 1222 N N . TYR A 1 156 ? 2.509 -6.278 12.181 1.00 55.16 156 TYR A N 1
ATOM 1223 C CA . TYR A 1 156 ? 3.045 -5.441 11.096 1.00 55.16 156 TYR A CA 1
ATOM 1224 C C . TYR A 1 156 ? 2.428 -4.034 11.055 1.00 55.16 156 TYR A C 1
ATOM 1226 O O . TYR A 1 156 ? 2.672 -3.274 10.117 1.00 55.16 156 TYR A O 1
ATOM 1234 N N . SER A 1 157 ? 1.615 -3.691 12.060 1.00 57.88 157 SER A N 1
ATOM 1235 C CA . SER A 1 157 ? 0.990 -2.375 12.169 1.00 57.88 157 SER A CA 1
ATOM 1236 C C . SER A 1 157 ? 1.966 -1.373 12.780 1.00 57.88 157 SER A C 1
ATOM 1238 O O . SER A 1 157 ? 2.369 -1.489 13.939 1.00 57.88 157 SER A O 1
ATOM 1240 N N . HIS A 1 158 ? 2.327 -0.367 11.995 1.00 59.78 158 HIS A N 1
ATOM 1241 C CA . HIS A 1 158 ? 3.040 0.817 12.454 1.00 59.78 158 HIS A CA 1
ATOM 1242 C C . HIS A 1 158 ? 2.020 1.943 12.653 1.00 59.78 158 HIS A C 1
ATOM 1244 O O . HIS A 1 158 ? 1.088 2.083 11.871 1.00 59.78 158 HIS A O 1
ATOM 1250 N N . PHE A 1 159 ? 2.152 2.744 13.707 1.00 56.50 159 PHE A N 1
ATOM 1251 C CA . PHE A 1 159 ? 1.175 3.794 14.007 1.00 56.50 159 PHE A CA 1
ATOM 1252 C C . PHE A 1 159 ? 1.735 5.166 13.647 1.00 56.50 159 PHE A C 1
ATOM 1254 O O . PHE A 1 159 ? 2.878 5.473 13.997 1.00 56.50 159 PHE A O 1
ATOM 1261 N N . LEU A 1 160 ? 0.931 6.011 12.996 1.00 53.59 160 LEU A N 1
ATOM 1262 C CA . LEU A 1 160 ? 1.267 7.431 12.879 1.00 53.59 160 LEU A CA 1
ATOM 1263 C C . LEU A 1 160 ? 1.119 8.101 14.250 1.00 53.59 160 LEU A C 1
ATOM 1265 O O . LEU A 1 160 ? 0.083 7.928 14.899 1.00 53.59 160 LEU A O 1
ATOM 1269 N N . PRO A 1 161 ? 2.107 8.892 14.708 1.00 50.41 161 PRO A N 1
ATOM 1270 C CA . PRO A 1 161 ? 1.903 9.772 15.848 1.00 50.41 161 PRO A CA 1
ATOM 1271 C C . PRO A 1 161 ? 0.748 10.723 15.530 1.00 50.41 161 PRO A C 1
ATOM 1273 O O . PRO A 1 161 ? 0.726 11.331 14.461 1.00 50.41 161 PRO A O 1
ATOM 1276 N N . GLN A 1 162 ? -0.205 10.867 16.451 1.00 47.25 162 GLN A N 1
ATOM 1277 C CA . GLN A 1 162 ? -1.277 11.847 16.305 1.00 47.25 162 GLN A CA 1
ATOM 1278 C C . GLN A 1 162 ? -0.649 13.237 16.143 1.00 47.25 162 GLN A C 1
ATOM 1280 O O . GLN A 1 162 ? 0.085 13.686 17.029 1.00 47.25 162 GLN A O 1
ATOM 1285 N N . GLU A 1 163 ? -0.923 13.922 15.029 1.00 44.19 163 GLU A N 1
ATOM 1286 C CA . GLU A 1 163 ? -0.553 15.328 14.905 1.00 44.19 163 GLU A CA 1
ATOM 1287 C C . GLU A 1 163 ? -1.246 16.088 16.038 1.00 44.19 163 GLU A C 1
ATOM 1289 O O . GLU A 1 163 ? -2.477 16.179 16.106 1.00 44.19 163 GLU A O 1
ATOM 1294 N N . LYS A 1 164 ? -0.459 16.622 16.977 1.00 36.78 164 LYS A N 1
ATOM 1295 C CA . LYS A 1 164 ? -0.981 17.602 17.922 1.00 36.78 164 LYS A CA 1
ATOM 1296 C C . LYS A 1 164 ? -1.452 18.776 17.075 1.00 36.78 164 LYS A C 1
ATOM 1298 O O . LYS A 1 164 ? -0.631 19.404 16.410 1.00 36.78 164 LYS A O 1
ATOM 1303 N N . LYS A 1 165 ? -2.751 19.083 17.119 1.00 42.44 165 LYS A N 1
ATOM 1304 C CA . LYS A 1 165 ? -3.282 20.380 16.688 1.00 42.44 165 LYS A CA 1
ATOM 1305 C C . LYS A 1 165 ? -2.599 21.452 17.538 1.00 42.44 165 LYS A C 1
ATOM 1307 O O . LYS A 1 165 ? -3.117 21.847 18.578 1.00 42.44 165 LYS A O 1
ATOM 1312 N N . ASN A 1 166 ? -1.405 21.879 17.140 1.00 41.59 166 ASN A N 1
ATOM 1313 C CA . ASN A 1 166 ? -0.823 23.096 17.659 1.00 41.59 166 ASN A CA 1
ATOM 1314 C C . ASN A 1 166 ? -1.744 24.204 17.167 1.00 41.59 166 ASN A C 1
ATOM 1316 O O . ASN A 1 166 ? -1.833 24.478 15.972 1.00 41.59 166 ASN A O 1
ATOM 1320 N N . LEU A 1 167 ? -2.508 24.736 18.119 1.00 45.22 167 LEU A N 1
ATOM 1321 C CA . LEU A 1 167 ? -3.288 25.953 18.003 1.00 45.22 167 LEU A CA 1
ATOM 1322 C C . LEU A 1 167 ? -2.506 26.945 17.144 1.00 45.22 167 LEU A C 1
ATOM 1324 O O . LEU A 1 167 ? -1.360 27.267 17.456 1.00 45.22 167 LEU A O 1
ATOM 1328 N N . ILE A 1 168 ? -3.132 27.383 16.055 1.00 39.91 168 ILE A N 1
ATOM 1329 C CA . ILE A 1 168 ? -2.675 28.506 15.243 1.00 39.91 168 ILE A CA 1
ATOM 1330 C C . ILE A 1 168 ? -2.284 29.617 16.231 1.00 39.91 168 ILE A C 1
ATOM 1332 O O . ILE A 1 168 ? -3.156 30.038 16.999 1.00 39.91 168 ILE A O 1
ATOM 1336 N N . PRO A 1 169 ? -1.020 30.081 16.289 1.00 40.81 169 PRO A N 1
ATOM 1337 C CA . PRO A 1 169 ? -0.733 31.297 17.024 1.00 40.81 169 PRO A CA 1
ATOM 1338 C C . PRO A 1 169 ? -1.557 32.392 16.351 1.00 40.81 169 PRO A C 1
ATOM 1340 O O . PRO A 1 169 ? -1.359 32.696 15.176 1.00 40.81 169 PRO A O 1
ATOM 1343 N N . GLN A 1 170 ? -2.551 32.912 17.070 1.00 40.69 170 GLN A N 1
ATOM 1344 C CA . GLN A 1 170 ? -3.331 34.054 16.621 1.00 40.69 170 GLN A CA 1
ATOM 1345 C C . GLN A 1 170 ? -2.350 35.198 16.370 1.00 40.69 170 GLN A C 1
ATOM 1347 O O . GLN A 1 170 ? -1.786 35.763 17.307 1.00 40.69 170 GLN A O 1
ATOM 1352 N N . VAL A 1 171 ? -2.110 35.511 15.099 1.00 45.84 171 VAL A N 1
ATOM 1353 C CA . VAL A 1 171 ? -1.408 36.730 14.711 1.00 45.84 171 VAL A CA 1
ATOM 1354 C C . VAL A 1 171 ? -2.391 37.868 14.959 1.00 45.84 171 VAL A C 1
ATOM 1356 O O . VAL A 1 171 ? -3.297 38.112 14.166 1.00 45.84 171 VAL A O 1
ATOM 1359 N N . SER A 1 172 ? -2.256 38.505 16.120 1.00 40.69 172 SER A N 1
ATOM 1360 C CA . SER A 1 172 ? -2.973 39.730 16.451 1.00 40.69 172 SER A CA 1
ATOM 1361 C C . SER A 1 172 ? -2.332 40.874 15.670 1.00 40.69 172 SER A C 1
ATOM 1363 O O . SER A 1 172 ? -1.210 41.282 15.967 1.00 40.69 172 SER A O 1
ATOM 1365 N N . TYR A 1 173 ? -3.019 41.359 14.638 1.00 41.53 173 TYR A N 1
ATOM 1366 C CA . TYR A 1 173 ? -2.666 42.613 13.984 1.00 41.53 173 TYR A CA 1
ATOM 1367 C C . TYR A 1 173 ? -3.185 43.759 14.856 1.00 41.53 173 TYR A C 1
ATOM 1369 O O . TYR A 1 173 ? -4.387 44.011 14.911 1.00 41.53 173 TYR A O 1
ATOM 1377 N N . THR A 1 174 ? -2.288 44.440 15.563 1.00 44.53 174 THR A N 1
ATOM 1378 C CA . THR A 1 174 ? -2.569 45.766 16.121 1.00 44.53 174 THR A CA 1
ATOM 1379 C C . THR A 1 174 ? -2.342 46.804 15.026 1.00 44.53 174 THR A C 1
ATOM 1381 O O . THR A 1 174 ? -1.231 46.885 14.498 1.00 44.53 174 THR A O 1
ATOM 1384 N N . ASN A 1 175 ? -3.405 47.538 14.682 1.00 44.41 175 ASN A N 1
ATOM 1385 C CA . ASN A 1 175 ? -3.352 48.776 13.893 1.00 44.41 175 ASN A CA 1
ATOM 1386 C C . ASN A 1 175 ? -2.502 49.849 14.578 1.00 44.41 175 ASN A C 1
ATOM 1388 O O . ASN A 1 175 ? -2.513 49.884 15.831 1.00 44.41 175 ASN A O 1
#

InterPro domains:
  IPR028082 Periplasmic binding protein-like I [SSF53822] (77-150)